Protein AF-A0AAW0BIC7-F1 (afdb_monomer)

Organism: NCBI:txid2862362

Sequence (146 aa):
MTPARPADPPQLPAPNGGGRGAPAARRGGGGGGRGGGGGRGGAPFQRGNGGDPSTVVCLVCATRGHFYDRCSAQSFSDGIPLYCSLRGGDIYPPGQNEALCRAWNAKGAPAACSRDPTQRLHACTFCGSKNHHSFSWTCRANPPAN

InterPro domains:
  IPR036875 Zinc finger, CCHC-type superfamily [SSF57756] (39-72)

Radius of gyration: 25.67 Å; Cα contacts (8 Å, |Δi|>4): 180; chains: 1; bounding box: 60×86×40 Å

Solvent-accessible surface area (backbone atoms only — not comparable to full-atom values): 9940 Å² total; per-residue (Å²): 139,80,83,85,79,83,83,82,81,86,83,79,86,81,86,86,84,86,81,89,84,84,90,87,85,90,82,87,82,87,80,90,76,95,73,87,77,96,66,97,69,80,72,73,74,78,76,72,80,78,71,64,46,64,76,34,63,14,71,58,51,55,41,64,52,38,55,52,89,72,62,80,72,68,37,31,94,86,67,48,68,48,46,44,48,81,55,98,86,40,43,25,47,75,99,50,93,51,32,43,35,63,54,29,23,68,65,29,86,84,48,70,57,91,53,69,73,89,64,40,41,75,36,10,40,65,72,60,43,68,89,52,29,45,70,69,43,81,92,47,79,77,62,78,84,130

Secondary structure (DSSP, 8-state):
-PPPPPPPPPPPPPPPP-----------------------------------GGGPBPTTT--BSS-GGG---SB-TTSPBPS-EEETTEEE-TT--SEE-HHHHHH-TT---SS-TTSEE---TTT--SSS-GGG-SSSPPPPP-

Structure (mmCIF, N/CA/C/O backbone):
data_AF-A0AAW0BIC7-F1
#
_entry.id   AF-A0AAW0BIC7-F1
#
loop_
_atom_site.group_PDB
_atom_site.id
_atom_site.type_symbol
_atom_site.label_atom_id
_atom_site.label_alt_id
_atom_site.label_comp_id
_atom_site.label_asym_id
_atom_site.label_entity_id
_atom_site.label_seq_id
_atom_site.pdbx_PDB_ins_code
_atom_site.Cartn_x
_atom_site.Cartn_y
_atom_site.Cartn_z
_atom_site.occupancy
_atom_site.B_iso_or_equiv
_atom_site.auth_seq_id
_atom_site.auth_comp_id
_atom_site.auth_asym_id
_atom_site.auth_atom_id
_atom_site.pdbx_PDB_model_num
ATOM 1 N N . MET A 1 1 ? 12.911 46.116 21.284 1.00 56.66 1 MET A N 1
ATOM 2 C CA . MET A 1 1 ? 12.309 44.769 21.193 1.00 56.66 1 MET A CA 1
ATOM 3 C C . MET A 1 1 ? 13.217 43.936 20.308 1.00 56.66 1 MET A C 1
ATOM 5 O O . MET A 1 1 ? 13.258 44.160 19.108 1.0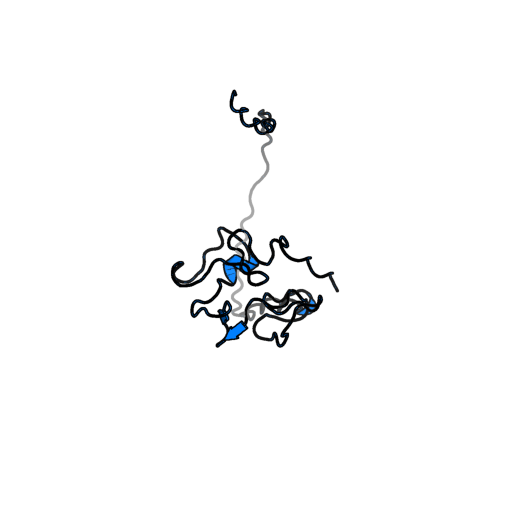0 56.66 1 MET A O 1
ATOM 9 N N . THR A 1 2 ? 14.054 43.101 20.913 1.00 55.59 2 THR A N 1
ATOM 10 C CA . THR A 1 2 ? 15.109 42.338 20.228 1.00 55.59 2 THR A CA 1
ATOM 11 C C . THR A 1 2 ? 14.551 40.970 19.823 1.00 55.59 2 THR A C 1
ATOM 13 O O . THR A 1 2 ? 13.932 40.330 20.674 1.00 55.59 2 THR A O 1
ATOM 16 N N . PRO A 1 3 ? 14.720 40.496 18.576 1.00 60.31 3 PRO A N 1
ATOM 17 C CA . PRO A 1 3 ? 14.247 39.168 18.202 1.00 60.31 3 PRO A CA 1
ATOM 18 C C . PRO A 1 3 ? 15.122 38.078 18.836 1.00 60.31 3 PRO A C 1
ATOM 20 O O . PRO A 1 3 ? 16.352 38.151 18.816 1.00 60.31 3 PRO A O 1
ATOM 23 N N . ALA A 1 4 ? 14.465 37.071 19.413 1.00 58.03 4 ALA A N 1
ATOM 24 C CA . ALA A 1 4 ? 15.101 35.893 19.987 1.00 58.03 4 ALA A CA 1
ATOM 25 C C . ALA A 1 4 ? 15.774 35.046 18.891 1.00 58.03 4 ALA A C 1
ATOM 27 O O . ALA A 1 4 ? 15.201 34.821 17.824 1.00 58.03 4 ALA A O 1
ATOM 28 N N . ARG A 1 5 ? 17.001 34.585 19.160 1.00 62.81 5 ARG A N 1
ATOM 29 C CA . ARG A 1 5 ? 17.769 33.704 18.266 1.00 62.81 5 ARG A CA 1
ATOM 30 C C . ARG A 1 5 ? 17.210 32.270 18.311 1.00 62.81 5 ARG A C 1
ATOM 32 O O . ARG A 1 5 ? 16.795 31.835 19.384 1.00 62.81 5 ARG A O 1
ATOM 39 N N . PRO A 1 6 ? 17.227 31.525 17.191 1.00 59.16 6 PRO A N 1
ATOM 40 C CA . 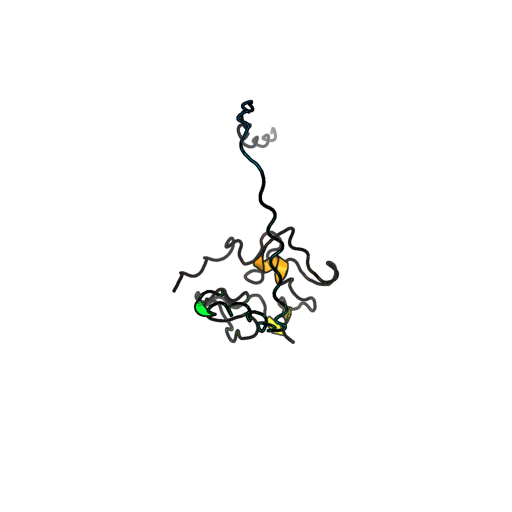PRO A 1 6 ? 16.869 30.109 17.180 1.00 59.16 6 PRO A CA 1
ATOM 41 C C . PRO A 1 6 ? 17.935 29.255 17.884 1.00 59.16 6 PRO A C 1
ATOM 43 O O . PRO A 1 6 ? 19.122 29.574 17.843 1.00 59.16 6 PRO A O 1
ATOM 46 N N . ALA A 1 7 ? 17.481 28.184 18.538 1.00 64.06 7 ALA A N 1
ATOM 47 C CA . ALA A 1 7 ? 18.314 27.221 19.252 1.00 64.06 7 ALA A CA 1
ATOM 48 C C . ALA A 1 7 ? 19.068 26.284 18.289 1.00 64.06 7 ALA A C 1
ATOM 50 O O . ALA A 1 7 ? 18.495 25.807 17.308 1.00 64.06 7 ALA A O 1
ATOM 51 N N . ASP A 1 8 ? 20.336 26.014 18.601 1.00 58.62 8 ASP A N 1
ATOM 52 C CA . ASP A 1 8 ? 21.199 25.059 17.898 1.00 58.62 8 ASP A CA 1
ATOM 53 C C . ASP A 1 8 ? 20.745 23.596 18.104 1.00 58.62 8 ASP A C 1
ATOM 55 O O . ASP A 1 8 ? 20.331 23.228 19.210 1.00 58.62 8 ASP A O 1
ATOM 59 N N . PRO A 1 9 ? 20.846 22.727 17.078 1.00 67.31 9 PRO A N 1
ATOM 60 C CA . PRO A 1 9 ? 20.587 21.297 17.219 1.00 67.31 9 PRO A CA 1
ATOM 61 C C . PRO A 1 9 ? 21.740 20.555 17.932 1.00 67.31 9 PRO A C 1
ATOM 63 O O . PRO A 1 9 ? 22.901 20.958 17.831 1.00 67.31 9 PRO A O 1
ATOM 66 N N . PRO A 1 10 ? 21.454 19.429 18.616 1.00 54.94 10 PRO A N 1
ATOM 67 C CA . PRO A 1 10 ? 22.471 18.632 19.299 1.00 54.94 10 PRO A CA 1
ATOM 68 C C . PRO A 1 10 ? 23.402 17.921 18.304 1.00 54.94 10 PRO A C 1
ATOM 70 O O . PRO A 1 10 ? 22.952 17.237 17.384 1.00 54.94 10 PRO A O 1
ATOM 73 N N . GLN A 1 11 ? 24.713 18.058 18.516 1.00 46.22 11 GLN A N 1
ATOM 74 C CA . GLN A 1 11 ? 25.740 17.345 17.755 1.00 46.22 11 GLN A CA 1
ATOM 75 C C . GLN A 1 11 ? 25.826 15.872 18.182 1.00 46.22 11 GLN A C 1
ATOM 77 O O . GLN A 1 11 ? 25.927 15.560 19.368 1.00 46.22 11 GLN A O 1
ATOM 82 N N . LEU A 1 12 ? 25.815 14.966 17.201 1.00 56.41 12 LEU A N 1
ATOM 83 C CA . LEU A 1 12 ? 26.107 13.543 17.392 1.00 56.41 12 LEU A CA 1
ATOM 84 C C . LEU A 1 12 ? 27.629 13.316 17.493 1.00 56.41 12 LEU A C 1
ATOM 86 O O . LEU A 1 12 ? 28.382 13.974 16.771 1.00 56.41 12 LEU A O 1
ATOM 90 N N . PRO A 1 13 ? 28.105 12.371 18.326 1.00 53.28 13 PRO A N 1
ATOM 91 C CA . PRO A 1 13 ? 29.522 12.029 18.395 1.00 53.28 13 PRO A CA 1
ATOM 92 C C . PRO A 1 13 ? 29.992 11.240 17.161 1.00 53.28 13 PRO A C 1
ATOM 94 O O . PRO A 1 13 ? 29.293 10.368 16.644 1.00 53.28 13 PRO A O 1
ATOM 97 N N . ALA A 1 14 ? 31.211 11.546 16.711 1.00 54.66 14 ALA A N 1
ATOM 98 C CA . ALA A 1 14 ? 31.887 10.895 15.592 1.00 54.66 14 ALA A CA 1
ATOM 99 C C . ALA A 1 14 ? 32.314 9.442 15.911 1.00 54.66 14 ALA A C 1
ATOM 101 O O . ALA A 1 14 ? 32.655 9.143 17.059 1.00 54.66 14 ALA A O 1
ATOM 102 N N . PRO A 1 15 ? 32.373 8.536 14.914 1.00 51.16 15 PRO A N 1
ATOM 103 C CA . PRO A 1 15 ? 32.944 7.206 15.096 1.00 51.16 15 PRO A CA 1
ATOM 104 C C . PRO A 1 15 ? 34.481 7.242 15.133 1.00 51.16 15 PRO A C 1
ATOM 106 O O . PRO A 1 15 ? 35.138 7.779 14.240 1.00 51.16 15 PRO A O 1
ATOM 109 N N . ASN A 1 16 ? 35.042 6.628 16.178 1.00 52.38 16 ASN A N 1
ATOM 110 C CA . ASN A 1 16 ? 36.473 6.394 16.371 1.00 52.38 16 ASN A CA 1
ATOM 111 C C . ASN A 1 16 ? 37.044 5.469 15.282 1.00 52.38 16 ASN A C 1
ATOM 113 O O . ASN A 1 16 ? 36.502 4.397 15.015 1.00 52.38 16 ASN A O 1
ATOM 117 N N . GLY A 1 17 ? 38.168 5.878 14.694 1.00 43.66 17 GLY A N 1
ATOM 118 C CA . GLY A 1 17 ? 38.971 5.073 13.777 1.00 43.66 17 GLY A CA 1
ATOM 119 C C . GLY A 1 17 ? 40.105 4.309 14.473 1.00 43.66 17 GLY A C 1
ATOM 120 O O . GLY A 1 17 ? 40.604 4.718 15.517 1.00 43.66 17 GLY A O 1
ATOM 121 N N . GLY A 1 18 ? 40.550 3.229 13.821 1.00 36.38 18 GLY A N 1
ATOM 122 C CA . GLY A 1 18 ? 41.734 2.419 14.153 1.00 36.38 18 GLY A CA 1
ATOM 123 C C . GLY A 1 18 ? 41.369 0.929 14.204 1.00 36.38 18 GLY A C 1
ATOM 124 O O . GLY A 1 18 ? 40.428 0.562 14.882 1.00 36.38 18 GLY A O 1
ATOM 125 N N . GLY A 1 19 ? 41.994 -0.021 13.512 1.00 40.62 19 GLY A N 1
ATOM 126 C CA . GLY A 1 19 ? 43.240 -0.050 12.761 1.00 40.62 19 GLY A CA 1
ATOM 127 C C . GLY A 1 19 ? 43.947 -1.390 13.027 1.00 40.62 19 GLY A C 1
ATOM 128 O O . GLY A 1 19 ? 44.253 -1.679 14.173 1.00 40.62 19 GLY A O 1
ATOM 129 N N . ARG A 1 20 ? 44.296 -2.109 11.945 1.00 43.94 20 ARG A N 1
ATOM 130 C CA . ARG A 1 20 ? 45.384 -3.113 11.805 1.00 43.94 20 ARG A CA 1
ATOM 131 C C . ARG A 1 20 ? 45.198 -4.519 12.411 1.00 43.94 20 ARG A C 1
ATOM 133 O O . ARG A 1 20 ? 45.038 -4.683 13.610 1.00 43.94 20 ARG A O 1
ATOM 140 N N . GLY A 1 21 ? 45.417 -5.533 11.561 1.00 34.84 21 GLY A N 1
ATOM 141 C CA . GLY A 1 21 ? 45.836 -6.874 11.989 1.00 34.84 21 GLY A CA 1
ATOM 142 C C . GLY A 1 21 ? 45.511 -8.022 11.022 1.00 34.84 21 GLY A C 1
ATOM 143 O O . GLY A 1 21 ? 44.590 -8.785 11.273 1.00 34.84 21 GLY A O 1
ATOM 144 N N . ALA A 1 22 ? 46.287 -8.182 9.945 1.00 45.34 22 ALA A N 1
ATOM 145 C CA . ALA A 1 22 ? 46.625 -9.512 9.397 1.00 45.34 22 ALA A CA 1
ATOM 146 C C . ALA A 1 22 ? 47.898 -10.014 10.135 1.00 45.34 22 ALA A C 1
ATOM 148 O O . ALA A 1 22 ? 48.513 -9.169 10.793 1.00 45.34 22 ALA A O 1
ATOM 149 N N . PRO A 1 23 ? 48.389 -11.275 10.021 1.00 57.78 23 PRO A N 1
ATOM 150 C CA . PRO A 1 23 ? 48.041 -12.340 9.065 1.00 57.78 23 PRO A CA 1
ATOM 151 C C . PRO A 1 23 ? 47.963 -13.773 9.665 1.00 57.78 23 PRO A C 1
ATOM 153 O O . PRO A 1 23 ? 48.439 -14.033 10.763 1.00 57.78 23 PRO A O 1
ATOM 156 N N . ALA A 1 24 ? 47.487 -14.752 8.887 1.00 43.66 24 ALA A N 1
ATOM 157 C CA . ALA A 1 24 ? 47.988 -16.130 8.970 1.00 43.66 24 ALA A CA 1
ATOM 158 C C . ALA A 1 24 ? 47.750 -16.869 7.649 1.00 43.66 24 ALA A C 1
ATOM 160 O O . ALA A 1 24 ? 46.658 -16.863 7.088 1.00 43.66 24 ALA A O 1
ATOM 161 N N . ALA A 1 25 ? 48.814 -17.484 7.149 1.00 44.00 25 ALA A N 1
ATOM 162 C CA . ALA A 1 25 ? 48.872 -18.201 5.893 1.00 44.00 25 ALA A CA 1
ATOM 163 C C . ALA A 1 25 ? 48.875 -19.727 6.110 1.00 44.00 25 ALA A C 1
ATOM 165 O O . ALA A 1 25 ? 49.314 -20.209 7.150 1.00 44.00 25 ALA A O 1
ATOM 166 N N . ARG A 1 26 ? 48.572 -20.435 5.009 1.00 46.03 26 ARG A N 1
ATOM 167 C CA . ARG A 1 26 ? 48.965 -21.814 4.631 1.00 46.03 26 ARG A CA 1
ATOM 168 C C . ARG A 1 26 ? 48.108 -22.983 5.141 1.00 46.03 26 ARG A C 1
ATOM 170 O O . ARG A 1 26 ? 48.186 -23.355 6.303 1.00 46.03 26 ARG A O 1
ATOM 177 N N . ARG A 1 27 ? 47.498 -23.709 4.192 1.00 43.22 27 ARG A N 1
ATOM 178 C CA . ARG A 1 27 ? 47.855 -25.096 3.785 1.00 43.22 27 ARG A CA 1
ATOM 179 C C . ARG A 1 27 ? 46.830 -25.600 2.761 1.00 43.22 27 ARG A C 1
ATOM 181 O O . ARG A 1 27 ? 45.655 -25.679 3.068 1.00 43.22 27 ARG A O 1
ATOM 188 N N . GLY A 1 28 ? 47.248 -25.802 1.512 1.00 41.25 28 GLY A N 1
ATOM 189 C CA . GLY A 1 28 ? 47.335 -27.144 0.906 1.00 41.25 28 GLY A CA 1
ATOM 190 C C . GLY A 1 28 ? 46.191 -27.291 -0.111 1.00 41.25 28 GLY A C 1
ATOM 191 O O . GLY A 1 28 ? 45.082 -26.882 0.176 1.00 41.25 28 GLY A O 1
ATOM 192 N N . GLY A 1 29 ? 46.354 -27.731 -1.352 1.00 38.16 29 GLY A N 1
ATOM 193 C CA . GLY A 1 29 ? 47.366 -28.609 -1.914 1.00 38.16 29 GLY A CA 1
ATOM 194 C C . GLY A 1 29 ? 46.671 -29.865 -2.441 1.00 38.16 29 GLY A C 1
ATOM 195 O O . GLY A 1 29 ? 46.494 -30.798 -1.677 1.00 38.16 29 GLY A O 1
ATOM 196 N N . GLY A 1 30 ? 46.328 -29.864 -3.736 1.00 40.12 30 GLY A N 1
ATOM 197 C CA . GLY A 1 30 ? 46.219 -31.061 -4.582 1.00 40.12 30 GLY A CA 1
ATOM 198 C C . GLY A 1 30 ? 44.956 -31.925 -4.471 1.00 40.12 30 GLY A C 1
ATOM 199 O O . GLY A 1 30 ? 44.527 -32.304 -3.390 1.00 40.12 30 GLY A O 1
ATOM 200 N N . GLY A 1 31 ? 44.412 -32.317 -5.627 1.00 40.25 31 GLY A N 1
ATOM 201 C CA . GLY A 1 31 ? 43.434 -33.403 -5.701 1.00 40.25 31 GLY A CA 1
ATOM 202 C C . GLY A 1 31 ? 42.609 -33.408 -6.978 1.00 40.25 31 GLY A C 1
ATOM 203 O O . GLY A 1 31 ? 41.416 -33.132 -6.944 1.00 40.25 31 GLY A O 1
ATOM 204 N N . GLY A 1 32 ? 43.245 -33.706 -8.113 1.00 47.25 32 GLY A N 1
ATOM 205 C CA . GLY A 1 32 ? 42.530 -34.039 -9.340 1.00 47.25 32 GLY A CA 1
ATOM 206 C C . GLY A 1 32 ? 41.749 -35.343 -9.177 1.00 47.25 32 GLY A C 1
ATOM 207 O O . GLY A 1 32 ? 42.290 -36.344 -8.718 1.00 47.25 32 GLY A O 1
ATOM 208 N N . GLY A 1 33 ? 40.490 -35.327 -9.602 1.00 45.97 33 GLY A N 1
ATOM 209 C CA . GLY A 1 33 ? 39.651 -36.508 -9.751 1.00 45.97 33 GLY A CA 1
ATOM 210 C C . GLY A 1 33 ? 38.841 -36.391 -11.033 1.00 45.97 33 GLY A C 1
ATOM 211 O O . GLY A 1 33 ? 37.703 -35.936 -11.016 1.00 45.97 33 GLY A O 1
ATOM 212 N N . ARG A 1 34 ? 39.443 -36.774 -12.164 1.00 50.22 34 ARG A N 1
ATOM 213 C CA . ARG A 1 34 ? 38.701 -37.091 -13.390 1.00 50.22 34 ARG A CA 1
ATOM 214 C C . ARG A 1 34 ? 38.090 -38.478 -13.198 1.00 50.22 34 ARG A C 1
ATOM 216 O O . ARG A 1 34 ? 38.757 -39.478 -13.431 1.00 50.22 34 ARG A O 1
ATOM 223 N N . GLY A 1 35 ? 36.846 -38.518 -12.734 1.00 46.22 35 GLY A N 1
ATOM 224 C CA . GLY A 1 35 ? 36.002 -39.711 -12.720 1.00 46.22 35 GLY A CA 1
ATOM 225 C C . GLY A 1 35 ? 34.869 -39.530 -13.721 1.00 46.22 35 GLY A C 1
ATOM 226 O O . GLY A 1 35 ? 34.077 -38.600 -13.592 1.00 46.22 35 GLY A O 1
ATOM 227 N N . GLY A 1 36 ? 34.849 -40.371 -14.753 1.00 48.12 36 GLY A N 1
ATOM 228 C CA . GLY A 1 36 ? 33.814 -40.393 -15.779 1.00 48.12 36 GLY A CA 1
ATOM 229 C C . GLY A 1 36 ? 32.488 -40.947 -15.262 1.00 48.12 36 GLY A C 1
ATOM 230 O O . GLY A 1 36 ? 32.436 -41.665 -14.268 1.00 48.12 36 GLY A O 1
ATOM 231 N N . GLY A 1 37 ? 31.413 -40.618 -15.972 1.00 40.53 37 GLY A N 1
ATOM 232 C CA . GLY A 1 37 ? 30.070 -41.088 -15.653 1.00 40.53 37 GLY A CA 1
ATOM 233 C C . GLY A 1 37 ? 29.027 -40.360 -16.481 1.00 40.53 37 GLY A C 1
ATOM 234 O O . GLY A 1 37 ? 28.335 -39.477 -15.986 1.00 40.53 37 GLY A O 1
ATOM 235 N N . GLY A 1 38 ? 28.947 -40.699 -17.769 1.00 47.25 38 GLY A N 1
ATOM 236 C CA . GLY A 1 38 ? 27.826 -40.313 -18.613 1.00 47.25 38 GLY A CA 1
ATOM 237 C C . GLY A 1 38 ? 26.531 -40.878 -18.037 1.00 47.25 38 GLY A C 1
ATOM 238 O O . GLY A 1 38 ? 26.278 -42.072 -18.119 1.00 47.25 38 GLY A O 1
ATOM 239 N N . GLY A 1 39 ? 25.713 -40.006 -17.463 1.00 40.56 39 GLY A N 1
ATOM 240 C CA . GLY A 1 39 ? 24.361 -40.311 -17.027 1.00 40.56 39 GLY A CA 1
ATOM 241 C C . GLY A 1 39 ? 23.509 -39.081 -17.267 1.00 40.56 39 GLY A C 1
ATOM 242 O O . GLY A 1 39 ? 23.461 -38.182 -16.433 1.00 40.56 39 GLY A O 1
ATOM 243 N N . ARG A 1 40 ? 22.855 -39.012 -18.431 1.00 47.91 40 ARG A N 1
ATOM 244 C CA . ARG A 1 40 ? 21.798 -38.032 -18.715 1.00 47.91 40 ARG A CA 1
ATOM 245 C C . ARG A 1 40 ? 20.556 -38.389 -17.887 1.00 47.91 40 ARG A C 1
ATOM 247 O O . ARG A 1 40 ? 19.544 -38.807 -18.427 1.00 47.91 40 ARG A O 1
ATOM 254 N N . GLY A 1 41 ? 20.659 -38.262 -16.569 1.00 46.31 41 GLY A N 1
ATOM 255 C CA . GLY A 1 41 ? 19.537 -38.209 -15.644 1.00 46.31 41 GLY A CA 1
ATOM 256 C C . GLY A 1 41 ? 19.334 -36.750 -15.285 1.00 46.31 41 GLY A C 1
ATOM 257 O O . GLY A 1 41 ? 19.897 -36.272 -14.305 1.00 46.31 41 GLY A O 1
ATOM 258 N N . GLY A 1 42 ? 18.609 -36.017 -16.132 1.00 48.84 42 GLY A N 1
ATOM 259 C CA . GLY A 1 42 ? 18.201 -34.654 -15.821 1.00 48.84 42 GLY A CA 1
ATOM 260 C C . GLY A 1 42 ? 17.310 -34.693 -14.589 1.00 48.84 42 GLY A C 1
ATOM 261 O O . GLY A 1 42 ? 16.129 -35.006 -14.700 1.00 48.84 42 GLY A O 1
ATOM 262 N N . ALA A 1 43 ? 17.881 -34.418 -13.415 1.00 50.97 43 ALA A N 1
ATOM 263 C CA . ALA A 1 43 ? 17.089 -34.113 -12.239 1.00 50.97 43 ALA A CA 1
ATOM 264 C C . ALA A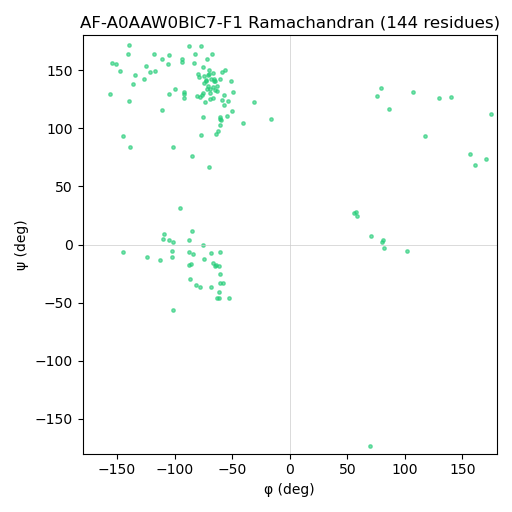 1 43 ? 16.142 -32.968 -12.634 1.00 50.97 43 ALA A C 1
ATOM 266 O O . ALA A 1 43 ? 16.626 -31.944 -13.135 1.00 50.97 43 ALA A O 1
ATOM 267 N N . PRO A 1 44 ? 14.812 -33.121 -12.492 1.00 60.19 44 PRO A N 1
ATOM 268 C CA . PRO A 1 44 ? 13.925 -31.992 -12.688 1.00 60.19 44 PRO A CA 1
ATOM 269 C C . PRO A 1 44 ? 14.389 -30.913 -11.716 1.00 60.19 44 PRO A C 1
ATOM 271 O O . PRO A 1 44 ? 14.628 -31.191 -10.540 1.00 60.19 44 PRO A O 1
ATOM 274 N N . PHE A 1 45 ? 14.592 -29.708 -12.244 1.00 60.12 45 PHE A N 1
ATOM 275 C CA . PHE A 1 45 ? 14.795 -28.488 -11.474 1.00 60.12 45 PHE A CA 1
ATOM 276 C C . PHE A 1 45 ? 14.011 -28.587 -10.163 1.00 60.12 45 PHE A C 1
ATOM 278 O O . PHE A 1 45 ? 12.803 -28.832 -10.160 1.00 60.12 45 PHE A O 1
ATOM 285 N N . GLN A 1 46 ? 14.710 -28.460 -9.038 1.00 56.88 46 GLN A N 1
ATOM 286 C CA . GLN A 1 46 ? 14.070 -28.449 -7.736 1.00 56.88 46 GLN A CA 1
ATOM 287 C C . GLN A 1 46 ? 13.123 -27.249 -7.731 1.00 56.88 46 GLN A C 1
ATOM 289 O O . GLN A 1 46 ? 13.562 -26.099 -7.698 1.00 56.88 46 GLN A O 1
ATOM 294 N N . ARG A 1 47 ? 11.821 -27.518 -7.897 1.00 47.91 47 ARG A N 1
ATOM 295 C CA . ARG A 1 47 ? 10.763 -26.511 -7.897 1.00 47.91 47 ARG A CA 1
ATOM 296 C C . ARG A 1 47 ? 10.912 -25.744 -6.590 1.00 47.91 47 ARG A C 1
ATOM 298 O O . ARG A 1 47 ? 10.749 -26.325 -5.522 1.00 47.91 47 ARG A O 1
ATOM 305 N N . GLY A 1 48 ? 11.327 -24.483 -6.703 1.00 48.53 48 GLY A N 1
ATOM 306 C CA . GLY A 1 48 ? 11.655 -23.636 -5.566 1.00 48.53 48 GLY A CA 1
ATOM 307 C C . GLY A 1 48 ? 10.545 -23.691 -4.527 1.00 48.53 48 GLY A C 1
ATOM 308 O O . GLY A 1 48 ? 9.369 -23.588 -4.873 1.00 48.53 48 GLY A O 1
ATOM 309 N N . ASN A 1 49 ? 10.962 -23.909 -3.283 1.00 46.78 49 ASN A N 1
ATOM 310 C CA . ASN A 1 49 ? 10.144 -23.988 -2.085 1.00 46.78 49 ASN A CA 1
ATOM 311 C C . ASN A 1 49 ? 9.059 -22.899 -2.130 1.00 46.78 49 ASN A C 1
ATOM 313 O O . ASN A 1 49 ? 9.363 -21.716 -1.967 1.00 46.78 49 ASN A O 1
ATOM 317 N N . GLY A 1 50 ? 7.815 -23.285 -2.424 1.00 50.81 50 GLY A N 1
ATOM 318 C CA . GLY A 1 50 ? 6.671 -22.390 -2.315 1.00 50.81 50 GLY A CA 1
ATOM 319 C C . GLY A 1 50 ? 6.538 -22.037 -0.845 1.00 50.81 50 GLY A C 1
ATOM 320 O O . GLY A 1 50 ? 6.023 -22.845 -0.081 1.00 50.81 50 GLY A O 1
ATOM 321 N N . GLY A 1 51 ? 7.121 -20.904 -0.446 1.00 62.56 51 GLY A N 1
ATOM 322 C CA . GLY A 1 51 ? 7.141 -20.464 0.943 1.00 62.56 51 GLY A CA 1
ATOM 323 C C . GLY A 1 51 ? 5.734 -20.484 1.522 1.00 62.56 51 GLY A C 1
ATOM 324 O O . GLY A 1 51 ? 4.771 -20.163 0.823 1.00 62.56 51 GLY A O 1
ATOM 325 N N . ASP A 1 52 ? 5.626 -20.897 2.781 1.00 69.06 52 ASP A N 1
ATOM 326 C CA . ASP A 1 52 ? 4.342 -21.007 3.454 1.00 69.06 52 ASP A CA 1
ATOM 327 C C . ASP A 1 52 ? 3.625 -19.638 3.423 1.00 69.06 52 ASP A C 1
ATOM 329 O O . ASP A 1 52 ? 4.180 -18.648 3.923 1.00 69.06 52 ASP A O 1
ATOM 333 N N . PRO A 1 53 ? 2.421 -19.532 2.827 1.00 69.75 53 PRO A N 1
ATOM 334 C CA . PRO A 1 53 ? 1.699 -18.267 2.709 1.00 69.75 53 PRO A CA 1
ATOM 335 C C . PRO A 1 53 ? 1.341 -17.655 4.072 1.00 69.75 53 PRO A C 1
ATOM 337 O O . PRO A 1 53 ? 1.126 -16.445 4.144 1.00 69.75 53 PRO A O 1
ATOM 340 N N . SER A 1 54 ? 1.347 -18.435 5.162 1.00 73.81 54 SER A N 1
ATOM 341 C CA . SER A 1 54 ? 1.212 -17.927 6.537 1.00 73.81 54 SER A CA 1
ATOM 342 C C . SER A 1 54 ? 2.335 -16.964 6.931 1.00 73.81 54 SER A C 1
ATOM 344 O O . SER A 1 54 ? 2.136 -16.072 7.755 1.00 73.81 54 SER A O 1
ATOM 346 N N . THR A 1 55 ? 3.505 -17.073 6.300 1.00 81.88 55 THR A N 1
ATOM 347 C CA . THR A 1 55 ? 4.653 -16.198 6.580 1.00 81.88 55 THR A CA 1
ATOM 348 C C . THR A 1 55 ? 4.616 -14.892 5.789 1.00 81.88 55 THR A C 1
ATOM 350 O O . THR A 1 55 ? 5.290 -13.927 6.159 1.00 81.88 55 THR A O 1
ATOM 353 N N . VAL A 1 56 ? 3.806 -14.831 4.729 1.00 89.31 56 VAL A N 1
ATOM 354 C CA . VAL A 1 56 ? 3.701 -13.675 3.838 1.00 89.31 56 VAL A CA 1
ATOM 355 C C . VAL A 1 56 ? 2.811 -12.618 4.468 1.00 89.31 56 VAL A C 1
ATOM 357 O O . VAL A 1 56 ? 1.674 -12.897 4.843 1.00 89.31 56 VAL A O 1
ATOM 360 N N . VAL A 1 57 ? 3.320 -11.387 4.541 1.00 93.62 57 VAL A N 1
ATOM 361 C CA . VAL A 1 57 ? 2.523 -10.222 4.929 1.00 93.62 57 VAL A CA 1
ATOM 362 C C . VAL A 1 57 ? 1.931 -9.569 3.684 1.00 93.62 57 VAL A C 1
ATOM 364 O O . VAL A 1 57 ? 2.635 -9.269 2.717 1.00 93.62 57 VAL A O 1
ATOM 367 N N . CYS A 1 58 ? 0.627 -9.324 3.713 1.00 94.88 58 CYS A N 1
ATOM 368 C CA . CYS A 1 58 ? -0.089 -8.656 2.6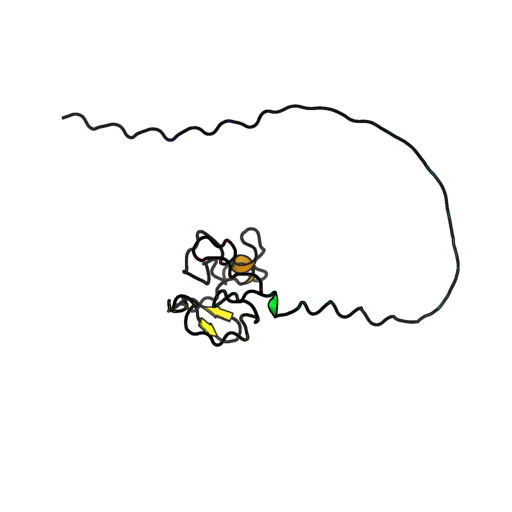47 1.00 94.88 58 CYS A CA 1
ATOM 369 C C . CYS A 1 58 ? 0.304 -7.173 2.568 1.00 94.88 58 CYS A C 1
ATOM 371 O O . CYS A 1 58 ? 0.161 -6.413 3.527 1.00 94.88 58 CYS A O 1
ATOM 373 N N . LEU A 1 59 ? 0.742 -6.740 1.383 1.00 95.06 59 LEU A N 1
ATOM 374 C CA . LEU A 1 59 ? 1.105 -5.347 1.087 1.00 95.06 59 LEU A CA 1
ATOM 375 C C . LEU A 1 59 ? -0.082 -4.371 1.088 1.00 95.06 59 LEU A C 1
ATOM 377 O O . LEU A 1 59 ? 0.137 -3.170 0.963 1.00 95.06 59 LEU A O 1
ATOM 381 N N . VAL A 1 60 ? -1.317 -4.858 1.199 1.00 95.88 60 VAL A N 1
ATOM 382 C CA . VAL A 1 60 ? -2.526 -4.024 1.177 1.00 95.88 60 VAL A CA 1
ATOM 383 C C . VAL A 1 60 ? -3.060 -3.822 2.591 1.00 95.88 60 VAL A C 1
ATOM 385 O O . VAL A 1 60 ? -3.135 -2.687 3.041 1.00 95.88 60 VAL A O 1
ATOM 388 N N . CYS A 1 61 ? -3.353 -4.903 3.317 1.00 95.50 61 CYS A N 1
ATOM 389 C CA . CYS A 1 61 ? -3.999 -4.837 4.634 1.00 95.50 61 CYS A CA 1
ATOM 390 C C . CYS A 1 61 ? -3.070 -5.098 5.826 1.00 95.50 61 CYS A C 1
ATOM 392 O O . CYS A 1 61 ? -3.544 -5.134 6.956 1.00 95.50 61 CYS A O 1
ATOM 394 N N . ALA A 1 62 ? -1.766 -5.286 5.598 1.00 94.81 62 ALA A N 1
ATOM 395 C CA . ALA A 1 62 ? -0.775 -5.532 6.650 1.00 94.81 62 ALA A CA 1
ATOM 396 C C . ALA A 1 62 ? -1.058 -6.770 7.530 1.00 94.81 62 ALA A C 1
ATOM 398 O O . ALA A 1 62 ? -0.573 -6.848 8.655 1.00 94.81 62 ALA A O 1
ATOM 399 N N . THR A 1 63 ? -1.808 -7.757 7.031 1.00 94.19 63 THR A N 1
ATOM 400 C CA . THR A 1 63 ? -2.052 -9.029 7.732 1.00 94.19 63 THR A CA 1
ATOM 401 C C . THR A 1 63 ? -1.259 -10.168 7.099 1.00 94.19 63 THR A C 1
ATOM 403 O O . THR A 1 63 ? -0.919 -10.119 5.917 1.00 94.19 63 THR A O 1
ATOM 406 N N . ARG A 1 64 ? -0.980 -11.216 7.874 1.00 92.31 64 ARG A N 1
ATOM 407 C CA . ARG A 1 64 ? -0.340 -12.443 7.380 1.00 92.31 64 ARG A CA 1
ATOM 408 C C . ARG A 1 64 ? -1.344 -13.399 6.729 1.00 92.31 64 ARG A C 1
ATOM 410 O O . ARG A 1 64 ? -2.550 -13.255 6.922 1.00 92.31 64 ARG A O 1
ATOM 417 N N . GLY A 1 65 ? -0.849 -14.372 5.964 1.00 91.81 65 GLY A N 1
ATOM 418 C CA . GLY A 1 65 ? -1.652 -15.492 5.452 1.00 91.81 65 GLY A CA 1
ATOM 419 C C . GLY A 1 65 ? -2.090 -15.387 3.996 1.00 91.81 65 GLY A C 1
ATOM 420 O O . GLY A 1 65 ? -2.667 -16.337 3.471 1.00 91.81 65 GLY A O 1
ATOM 421 N N . HIS A 1 66 ? -1.826 -14.265 3.323 1.00 92.88 66 HIS A N 1
ATOM 422 C CA . HIS A 1 66 ? -2.154 -14.109 1.909 1.00 92.88 66 HIS A CA 1
ATOM 423 C C . HIS A 1 66 ? -1.263 -13.082 1.204 1.00 92.88 66 HIS A C 1
ATOM 425 O O . HIS A 1 66 ? -0.710 -12.161 1.807 1.00 92.88 66 HIS A O 1
ATOM 431 N N . PHE A 1 67 ? -1.160 -13.235 -0.114 1.00 92.31 67 PHE A N 1
ATOM 432 C CA . PHE A 1 67 ? -0.535 -12.258 -0.996 1.00 92.31 67 PHE A CA 1
ATOM 433 C C . PHE A 1 67 ? -1.523 -11.145 -1.363 1.00 92.31 67 PHE A C 1
ATOM 435 O O . PHE A 1 67 ? -2.738 -11.334 -1.334 1.00 92.31 67 PHE A O 1
ATOM 442 N N . TYR A 1 68 ? -0.999 -9.976 -1.737 1.00 92.69 68 TYR A N 1
ATOM 443 C CA . TYR A 1 68 ? -1.816 -8.799 -2.051 1.00 92.69 68 TYR A CA 1
ATOM 444 C C . TYR A 1 68 ? -2.822 -9.038 -3.186 1.00 92.69 68 TYR A C 1
ATOM 446 O O . TYR A 1 68 ? -3.906 -8.482 -3.139 1.00 92.69 68 TYR A O 1
ATOM 454 N N . ASP A 1 69 ? -2.510 -9.871 -4.179 1.00 91.62 69 ASP A N 1
ATOM 455 C CA . ASP A 1 69 ? -3.402 -10.205 -5.299 1.00 91.62 69 ASP A CA 1
ATOM 456 C C . ASP A 1 69 ? -4.641 -11.002 -4.866 1.00 91.62 69 ASP A C 1
ATOM 458 O O . ASP A 1 69 ? -5.623 -11.062 -5.602 1.00 91.62 69 ASP A O 1
ATOM 462 N N . ARG A 1 70 ? -4.614 -11.577 -3.659 1.00 92.06 70 ARG A N 1
ATOM 463 C CA . ARG A 1 70 ? -5.734 -12.294 -3.036 1.00 92.06 70 ARG A CA 1
ATOM 464 C C . ARG A 1 70 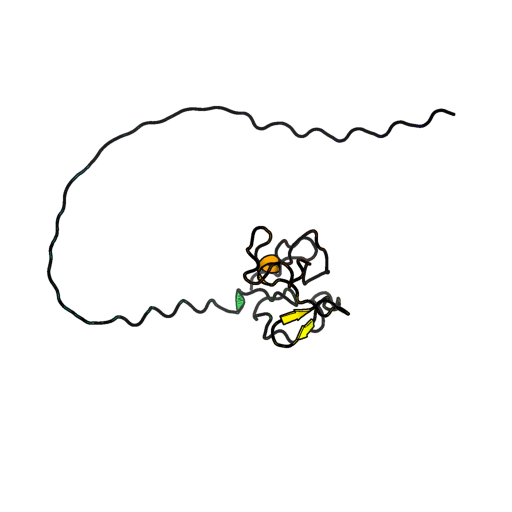? -6.354 -11.540 -1.860 1.00 92.06 70 ARG A C 1
ATOM 466 O O . ARG A 1 70 ? -7.162 -12.111 -1.134 1.00 92.06 70 ARG A O 1
ATOM 473 N N . CYS A 1 71 ? -5.972 -10.283 -1.646 1.00 93.94 71 CYS A N 1
ATOM 474 C CA . CYS A 1 71 ? -6.524 -9.473 -0.570 1.00 93.94 71 CYS A CA 1
ATOM 475 C C . CYS A 1 71 ? -7.957 -9.038 -0.903 1.00 93.94 71 CYS A C 1
ATOM 477 O O . CYS A 1 71 ? -8.193 -8.370 -1.908 1.00 93.94 71 CYS A O 1
ATOM 479 N N . SER A 1 72 ? -8.899 -9.385 -0.028 1.00 93.94 72 SER A N 1
ATOM 480 C CA . SER A 1 72 ? -10.299 -8.942 -0.085 1.00 93.94 72 SER A CA 1
ATOM 481 C C . SER A 1 72 ? -10.664 -7.968 1.039 1.00 93.94 72 SER A C 1
ATOM 483 O O . SER A 1 72 ? -11.833 -7.623 1.199 1.00 93.94 72 SER A O 1
ATOM 485 N N . ALA A 1 73 ? -9.689 -7.560 1.855 1.00 94.69 73 ALA A N 1
ATOM 486 C CA . ALA A 1 73 ? -9.923 -6.632 2.949 1.00 94.69 73 ALA A CA 1
ATOM 487 C C . ALA A 1 73 ? -10.305 -5.245 2.410 1.00 94.69 73 ALA A C 1
ATOM 489 O O . ALA A 1 73 ? -9.830 -4.823 1.357 1.00 94.69 73 ALA A O 1
ATOM 490 N N . GLN A 1 74 ? -11.149 -4.534 3.156 1.00 95.12 74 GLN A N 1
ATOM 491 C CA . GLN A 1 74 ? -11.523 -3.137 2.886 1.00 95.12 74 GLN A CA 1
ATOM 492 C C . GLN A 1 74 ? -11.004 -2.174 3.961 1.00 95.12 74 GLN A C 1
ATOM 494 O O . GLN A 1 74 ? -10.959 -0.959 3.763 1.00 95.12 74 GLN A O 1
ATOM 499 N N . SER A 1 75 ? -10.554 -2.728 5.082 1.00 95.56 75 SER A N 1
ATOM 500 C CA . SER A 1 75 ? -9.946 -2.030 6.203 1.00 95.56 75 SER A CA 1
ATOM 501 C C . SER A 1 75 ? -8.780 -2.845 6.755 1.00 95.56 75 SER A C 1
ATOM 503 O O . SER A 1 75 ? -8.608 -4.031 6.460 1.00 95.56 75 SER A O 1
ATOM 505 N N . PHE A 1 76 ? -7.949 -2.182 7.543 1.00 94.88 76 PHE A N 1
ATOM 506 C CA . PHE A 1 76 ? -6.929 -2.812 8.365 1.00 94.88 76 PHE A CA 1
ATOM 507 C C . PHE A 1 76 ? -7.556 -3.436 9.626 1.00 94.88 76 PHE A C 1
ATOM 509 O O . PHE A 1 76 ? -8.723 -3.200 9.944 1.00 94.88 76 PHE A O 1
ATOM 516 N N . SER A 1 77 ? -6.773 -4.212 10.381 1.00 92.31 77 SER A N 1
ATOM 517 C CA . SER A 1 77 ? -7.237 -4.882 11.609 1.00 92.31 77 SER A CA 1
ATOM 518 C C . SER A 1 77 ? -7.642 -3.926 12.739 1.00 92.31 77 SER A C 1
ATOM 520 O O . SER A 1 77 ? -8.324 -4.339 13.668 1.00 92.31 77 SER A O 1
ATOM 522 N N . ASP A 1 78 ? -7.225 -2.661 12.669 1.00 92.00 78 ASP A N 1
ATOM 523 C CA . ASP A 1 78 ? -7.622 -1.582 13.582 1.00 92.00 78 ASP A CA 1
ATOM 524 C C . ASP A 1 78 ? -8.914 -0.862 13.141 1.00 92.00 78 ASP A C 1
ATOM 526 O O . ASP A 1 78 ? -9.317 0.120 13.759 1.00 92.00 78 ASP A O 1
ATOM 530 N N . GLY A 1 79 ? -9.567 -1.327 12.071 1.00 93.69 79 GLY A N 1
ATOM 531 C CA . GLY A 1 79 ? -10.795 -0.739 11.534 1.00 93.69 79 GLY A CA 1
ATOM 532 C C . GLY A 1 79 ? -10.575 0.481 10.636 1.00 93.69 79 GLY A C 1
ATOM 533 O O . GLY A 1 79 ? -11.536 0.981 10.054 1.00 93.69 79 GLY A O 1
ATOM 534 N N . ILE A 1 80 ? -9.333 0.945 10.461 1.00 93.94 80 ILE A N 1
ATOM 535 C CA . ILE A 1 80 ? -9.033 2.070 9.569 1.00 93.94 80 ILE A CA 1
ATOM 536 C C . ILE A 1 80 ? -9.214 1.616 8.108 1.00 93.94 80 ILE A C 1
ATOM 538 O O . ILE A 1 80 ? -8.750 0.529 7.754 1.00 93.94 80 ILE A O 1
ATOM 542 N N . PRO A 1 81 ? -9.848 2.414 7.229 1.00 95.75 81 PRO A N 1
ATOM 543 C CA . PRO A 1 81 ? -9.960 2.084 5.810 1.00 95.75 81 PRO A CA 1
ATOM 544 C C . PRO A 1 81 ? -8.599 1.913 5.133 1.00 95.75 81 PRO A C 1
ATOM 546 O O . PRO A 1 81 ? -7.622 2.585 5.480 1.00 95.75 81 PRO A O 1
ATOM 549 N N . LEU A 1 82 ? -8.536 1.039 4.129 1.00 96.50 82 LEU A N 1
ATOM 550 C CA . LEU A 1 82 ? -7.330 0.902 3.318 1.00 96.50 82 LEU A CA 1
ATOM 551 C C . LEU A 1 82 ? -7.035 2.199 2.565 1.00 96.50 82 LEU A C 1
ATOM 553 O O . LEU A 1 82 ? -7.920 2.802 1.962 1.00 96.50 82 LEU A O 1
ATOM 557 N N . TYR A 1 83 ? -5.764 2.601 2.554 1.00 96.31 83 TYR A N 1
ATOM 558 C CA . TYR A 1 83 ? -5.336 3.760 1.773 1.00 96.31 83 TYR A CA 1
ATOM 559 C C . TYR A 1 83 ? -5.426 3.489 0.266 1.00 96.31 83 TYR A C 1
ATOM 561 O O . TYR A 1 83 ? -5.758 4.379 -0.508 1.00 96.31 83 TYR A O 1
ATOM 569 N N . CYS A 1 84 ? -5.125 2.263 -0.162 1.00 95.88 84 CYS A N 1
ATOM 570 C CA . CYS A 1 84 ? -5.038 1.892 -1.567 1.00 95.88 84 CYS A CA 1
ATOM 571 C C . CYS A 1 84 ? -6.067 0.827 -1.962 1.00 95.88 84 CYS A C 1
ATOM 573 O O . CYS A 1 84 ? -6.633 0.134 -1.120 1.00 95.88 84 CYS A O 1
ATOM 575 N N . SER A 1 85 ? -6.282 0.684 -3.270 1.00 94.44 85 SER A N 1
ATOM 576 C CA . SER A 1 85 ? -7.160 -0.331 -3.862 1.00 94.44 85 SER A CA 1
ATOM 577 C C . SER A 1 85 ? -6.421 -1.175 -4.899 1.00 94.44 85 SER A C 1
ATOM 579 O O . SER A 1 85 ? -5.452 -0.723 -5.516 1.00 94.44 85 SER A O 1
ATOM 581 N N . LEU A 1 86 ? -6.884 -2.409 -5.097 1.00 93.88 86 LEU A N 1
ATOM 582 C CA . LEU A 1 86 ? -6.372 -3.314 -6.124 1.00 93.88 86 LEU A CA 1
ATOM 583 C C . LEU A 1 86 ? -7.178 -3.159 -7.409 1.00 93.88 86 LEU A C 1
ATOM 585 O O . LEU A 1 86 ? -8.401 -3.290 -7.399 1.00 93.88 86 LEU A O 1
ATOM 589 N N . ARG A 1 87 ? -6.495 -2.906 -8.527 1.00 92.00 87 ARG A N 1
ATOM 590 C CA . ARG A 1 87 ? -7.102 -2.820 -9.862 1.00 92.00 87 ARG A CA 1
ATOM 591 C C . ARG A 1 87 ? -6.185 -3.506 -10.867 1.00 92.00 87 ARG A C 1
ATOM 593 O O . ARG A 1 87 ? -5.010 -3.172 -10.949 1.00 92.00 87 ARG A O 1
ATOM 600 N N . GLY A 1 88 ? -6.690 -4.499 -11.601 1.00 89.06 88 GLY A N 1
ATOM 60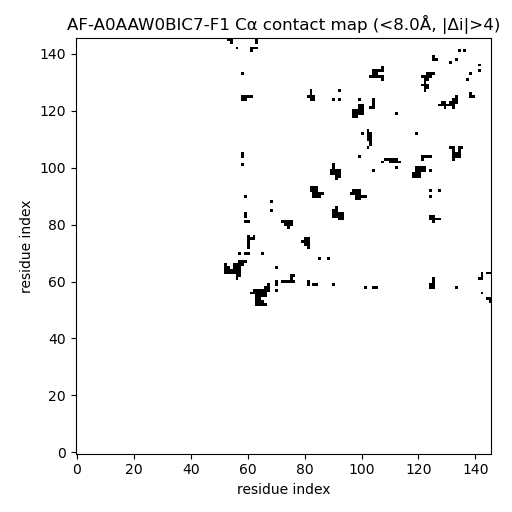1 C CA . GLY A 1 88 ? -5.906 -5.193 -12.636 1.00 89.06 88 GLY A CA 1
ATOM 602 C C . GLY A 1 88 ? -4.601 -5.840 -12.141 1.00 89.06 88 GLY A C 1
ATOM 603 O O . GLY A 1 88 ? -3.648 -5.945 -12.904 1.00 89.06 88 GLY A O 1
ATOM 604 N N . GLY A 1 89 ? -4.527 -6.235 -10.863 1.00 89.31 89 GLY A N 1
ATOM 605 C CA . GLY A 1 89 ? -3.318 -6.813 -10.255 1.00 89.31 89 GLY A CA 1
ATOM 606 C C . GLY A 1 89 ? -2.259 -5.795 -9.808 1.00 89.31 89 GLY A C 1
ATOM 607 O O . GLY A 1 89 ? -1.195 -6.191 -9.322 1.00 89.31 89 GLY A O 1
ATOM 608 N N . ASP A 1 90 ? -2.546 -4.500 -9.933 1.00 92.25 90 ASP A N 1
ATOM 609 C CA . ASP A 1 90 ? -1.731 -3.403 -9.419 1.00 92.25 90 ASP A CA 1
ATOM 610 C C . ASP A 1 90 ? -2.427 -2.673 -8.262 1.00 92.25 90 ASP A C 1
ATOM 612 O O . ASP A 1 90 ? -3.637 -2.783 -8.057 1.00 92.25 90 ASP A O 1
ATOM 616 N N . ILE A 1 91 ? -1.630 -1.959 -7.466 1.00 94.38 91 ILE A N 1
ATOM 617 C CA . ILE A 1 91 ? -2.079 -1.251 -6.263 1.00 94.38 91 ILE A CA 1
ATOM 618 C C . ILE A 1 91 ? -2.139 0.237 -6.586 1.00 94.38 91 ILE A C 1
ATOM 620 O O . ILE A 1 91 ? -1.151 0.780 -7.071 1.00 94.38 91 ILE A O 1
ATOM 624 N N . TYR A 1 92 ? -3.250 0.905 -6.292 1.00 95.44 92 TYR A N 1
ATOM 625 C CA . TYR A 1 92 ? -3.442 2.312 -6.629 1.00 95.44 92 TYR A CA 1
ATOM 626 C C . TYR A 1 92 ? -3.832 3.165 -5.421 1.00 95.44 92 TYR A C 1
ATOM 628 O O . TYR A 1 92 ? -4.637 2.709 -4.603 1.00 95.44 92 TYR A O 1
ATOM 636 N N . PRO A 1 93 ? -3.328 4.409 -5.328 1.00 95.38 93 PRO A N 1
ATOM 637 C CA . PRO A 1 93 ? -3.814 5.379 -4.358 1.00 95.38 93 PRO A CA 1
ATOM 638 C C . PRO A 1 93 ? -5.253 5.816 -4.678 1.00 95.38 93 PRO A C 1
ATOM 640 O O . PRO A 1 93 ? -5.724 5.654 -5.810 1.00 95.38 93 PRO A O 1
ATOM 643 N N . PRO A 1 94 ? -5.946 6.433 -3.711 1.00 93.69 94 PRO A N 1
ATOM 644 C CA . PRO A 1 94 ? -7.280 6.954 -3.936 1.00 93.69 94 PRO A CA 1
ATOM 645 C C . PRO A 1 94 ? -7.202 8.166 -4.874 1.00 93.69 94 PRO A C 1
ATOM 647 O O . PRO A 1 94 ? -6.344 9.035 -4.720 1.00 93.69 94 PRO A O 1
ATOM 650 N N . GLY A 1 95 ? -8.084 8.207 -5.876 1.00 91.62 95 GLY A N 1
ATOM 651 C CA . GLY A 1 95 ? -8.177 9.319 -6.830 1.00 91.62 95 GLY A CA 1
ATOM 652 C C . GLY A 1 95 ? -7.014 9.447 -7.823 1.00 91.62 95 GLY A C 1
ATOM 653 O O . GLY A 1 95 ? -6.968 10.424 -8.562 1.00 91.62 95 GLY A O 1
ATOM 654 N N . GLN A 1 96 ? -6.083 8.489 -7.866 1.00 90.56 96 GLN A N 1
ATOM 655 C CA . GLN A 1 96 ? -4.927 8.528 -8.766 1.00 90.56 96 GLN A CA 1
ATOM 656 C C . GLN A 1 96 ? -4.945 7.359 -9.753 1.00 90.56 96 GLN A C 1
ATOM 658 O O . GLN A 1 96 ? -5.429 6.269 -9.444 1.00 90.56 96 GLN A O 1
ATOM 663 N N . ASN A 1 97 ? -4.392 7.584 -10.946 1.00 90.81 97 ASN A N 1
ATOM 664 C CA . ASN A 1 97 ? -4.299 6.578 -12.013 1.00 90.81 97 ASN A CA 1
ATOM 665 C C . ASN A 1 97 ? -2.909 5.947 -12.130 1.00 90.81 97 ASN A C 1
ATOM 667 O O . ASN A 1 97 ? -2.694 5.098 -12.988 1.00 90.81 97 ASN A O 1
ATOM 671 N N . GLU A 1 98 ? -1.978 6.332 -11.263 1.00 91.56 98 GLU A N 1
ATOM 672 C CA . GLU A 1 98 ? -0.628 5.786 -11.241 1.00 91.56 98 GLU A CA 1
ATOM 673 C C . GLU A 1 98 ? -0.505 4.724 -10.143 1.00 91.56 98 GLU A C 1
ATOM 675 O O . GLU A 1 98 ? -0.989 4.901 -9.022 1.00 91.56 98 GLU A O 1
ATOM 680 N N . ALA A 1 99 ? 0.097 3.583 -10.478 1.00 92.88 99 ALA A N 1
ATOM 681 C CA . ALA A 1 99 ? 0.210 2.459 -9.558 1.00 92.88 99 ALA A CA 1
ATOM 682 C C . ALA A 1 99 ? 1.351 2.674 -8.554 1.00 92.88 99 ALA A C 1
ATOM 684 O O . ALA A 1 99 ? 2.408 3.203 -8.884 1.00 92.88 99 ALA A O 1
ATOM 685 N N . LEU A 1 100 ? 1.194 2.180 -7.332 1.00 93.12 100 LEU A N 1
ATOM 686 C CA . LEU A 1 100 ? 2.241 2.167 -6.316 1.00 93.12 100 LEU A CA 1
ATOM 687 C C . LEU A 1 100 ? 3.314 1.115 -6.661 1.00 93.12 100 LEU A C 1
ATOM 689 O O . LEU A 1 100 ? 3.019 0.004 -7.129 1.00 93.12 100 LEU A O 1
ATOM 693 N N . CYS A 1 101 ? 4.590 1.439 -6.425 1.00 92.69 101 CYS A N 1
ATOM 694 C CA . CYS A 1 101 ? 5.680 0.487 -6.651 1.00 92.69 101 CYS A CA 1
ATOM 695 C C . CYS A 1 101 ? 5.707 -0.565 -5.531 1.00 92.69 101 CYS A C 1
ATOM 697 O O . CYS A 1 101 ? 6.085 -0.290 -4.390 1.00 92.69 101 CYS A O 1
ATOM 699 N N . ARG A 1 102 ? 5.331 -1.805 -5.869 1.00 91.88 102 ARG A N 1
ATOM 700 C CA . ARG A 1 102 ? 5.340 -2.952 -4.940 1.00 91.88 102 ARG A CA 1
ATOM 701 C C . ARG A 1 102 ? 6.744 -3.271 -4.421 1.00 91.88 102 ARG A C 1
ATOM 703 O O . ARG A 1 102 ? 6.909 -3.563 -3.244 1.00 91.88 102 ARG A O 1
ATOM 710 N N . ALA A 1 103 ? 7.749 -3.196 -5.298 1.00 90.50 103 ALA A N 1
ATOM 711 C CA . ALA A 1 103 ? 9.137 -3.498 -4.951 1.00 90.50 103 ALA A CA 1
ATOM 712 C C . ALA A 1 103 ? 9.681 -2.518 -3.903 1.00 90.50 103 ALA A C 1
ATOM 714 O O . ALA A 1 103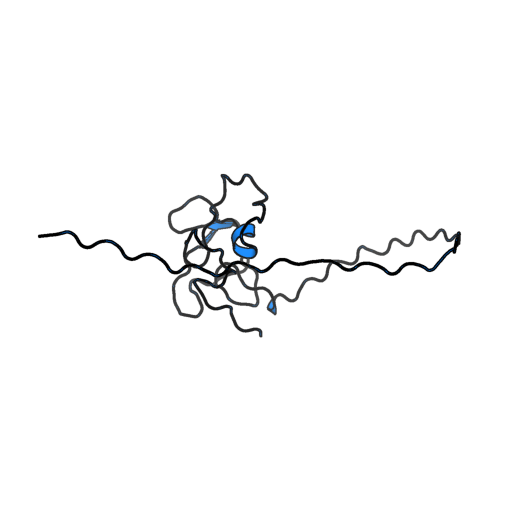 ? 10.238 -2.952 -2.896 1.00 90.50 103 ALA A O 1
ATOM 715 N N . TRP A 1 104 ? 9.443 -1.220 -4.108 1.00 92.38 104 TRP A N 1
ATOM 716 C CA . TRP A 1 104 ? 9.797 -0.190 -3.137 1.00 92.38 104 TRP A CA 1
ATOM 717 C C . TRP A 1 104 ? 9.049 -0.391 -1.815 1.00 92.38 104 TRP A C 1
ATOM 719 O O . TRP A 1 104 ? 9.682 -0.414 -0.768 1.00 92.38 104 TRP A O 1
ATOM 729 N N . ASN A 1 105 ? 7.736 -0.652 -1.843 1.00 94.19 105 ASN A N 1
ATOM 730 C CA . ASN A 1 105 ? 6.956 -0.878 -0.620 1.00 94.19 105 ASN A CA 1
ATOM 731 C C . ASN A 1 105 ? 7.435 -2.091 0.206 1.00 94.19 105 ASN A C 1
ATOM 733 O O . ASN A 1 105 ? 7.405 -2.057 1.439 1.00 94.19 105 ASN A O 1
ATOM 737 N N . ALA A 1 106 ? 7.931 -3.133 -0.467 1.00 91.75 106 ALA A N 1
ATOM 738 C CA . ALA A 1 106 ? 8.437 -4.342 0.173 1.00 91.75 106 ALA A CA 1
ATOM 739 C C . ALA A 1 106 ? 9.878 -4.222 0.704 1.00 91.75 106 ALA A C 1
ATOM 741 O O . ALA A 1 106 ? 10.194 -4.847 1.712 1.00 91.75 106 ALA A O 1
ATOM 742 N N . LYS A 1 107 ? 10.759 -3.475 0.023 1.00 89.81 107 LYS A N 1
ATOM 743 C CA . LYS A 1 107 ? 12.216 -3.508 0.273 1.00 89.81 107 LYS A CA 1
ATOM 744 C C . LYS A 1 107 ? 12.849 -2.153 0.610 1.00 89.81 107 LYS A C 1
ATOM 746 O O . LYS A 1 107 ? 14.010 -2.128 0.999 1.00 89.81 107 LYS A O 1
ATOM 751 N N . GLY A 1 108 ? 12.127 -1.048 0.440 1.00 87.25 108 GLY A N 1
ATOM 752 C CA . GLY A 1 108 ? 12.672 0.304 0.553 1.00 87.25 108 GLY A CA 1
ATOM 753 C C . GLY A 1 108 ? 13.624 0.678 -0.588 1.00 87.25 108 GLY A C 1
ATOM 754 O O . GLY A 1 108 ? 13.782 -0.051 -1.568 1.00 87.25 108 GLY A O 1
ATOM 755 N N . ALA A 1 109 ? 14.261 1.844 -0.484 1.00 80.19 109 ALA A N 1
ATOM 756 C CA . ALA A 1 109 ? 15.360 2.214 -1.376 1.00 80.19 109 ALA A CA 1
ATOM 757 C C . ALA A 1 109 ? 16.612 1.362 -1.062 1.00 80.19 109 ALA A C 1
ATOM 759 O O . ALA A 1 109 ? 16.830 1.038 0.104 1.00 80.19 109 ALA A O 1
ATOM 760 N N . PRO A 1 110 ? 17.453 1.000 -2.052 1.00 69.88 110 PRO A N 1
ATOM 761 C CA . PRO A 1 110 ? 17.444 1.414 -3.455 1.00 69.88 110 PRO A CA 1
ATOM 762 C C . PRO A 1 110 ? 16.707 0.423 -4.374 1.00 69.88 110 PRO A C 1
ATOM 764 O O . PRO A 1 110 ? 17.122 0.255 -5.518 1.00 69.88 110 PRO A O 1
ATOM 767 N N . ALA A 1 111 ? 15.675 -0.293 -3.897 1.00 67.50 111 ALA A N 1
ATOM 768 C CA . ALA A 1 111 ? 15.032 -1.341 -4.689 1.00 67.50 111 ALA A CA 1
ATOM 769 C C . ALA A 1 111 ? 14.665 -0.824 -6.085 1.00 67.50 111 ALA A C 1
ATOM 771 O O . ALA A 1 111 ? 13.836 0.074 -6.227 1.00 67.50 111 ALA A O 1
ATOM 772 N N . ALA A 1 112 ? 15.311 -1.390 -7.108 1.00 60.38 112 ALA A N 1
ATOM 773 C CA . ALA A 1 112 ? 15.086 -1.010 -8.489 1.00 60.38 112 ALA A CA 1
ATOM 774 C C . ALA A 1 112 ? 13.617 -1.285 -8.831 1.00 60.38 112 ALA A C 1
ATOM 776 O O . ALA A 1 112 ? 13.209 -2.449 -8.940 1.00 60.38 112 ALA A O 1
ATOM 777 N N . CYS A 1 113 ? 12.804 -0.233 -8.978 1.00 69.50 113 CYS A N 1
ATOM 778 C CA . CYS A 1 113 ? 11.506 -0.385 -9.622 1.00 69.50 113 CYS A CA 1
ATOM 779 C C . CYS A 1 113 ? 11.801 -0.876 -11.038 1.00 69.50 113 CYS A C 1
ATOM 781 O O . CYS A 1 113 ? 12.449 -0.219 -11.842 1.00 69.50 113 CYS A O 1
ATOM 783 N N . SER A 1 114 ? 11.446 -2.137 -11.273 1.00 58.72 114 SER A N 1
ATOM 784 C CA . SER A 1 114 ? 11.944 -2.942 -12.394 1.00 58.72 114 SER A CA 1
ATOM 785 C C . SER A 1 114 ? 11.300 -2.558 -13.733 1.00 58.72 114 SER A C 1
ATOM 787 O O . SER A 1 114 ? 11.595 -3.149 -14.764 1.00 58.72 114 SER A O 1
ATOM 789 N N . ARG A 1 115 ? 10.392 -1.580 -13.699 1.00 56.00 115 ARG A N 1
ATOM 790 C CA . ARG A 1 115 ? 9.815 -0.868 -14.835 1.00 56.00 115 ARG A CA 1
ATOM 791 C C . ARG A 1 115 ? 10.127 0.600 -14.635 1.00 56.00 115 ARG A C 1
ATOM 793 O O . ARG A 1 115 ? 10.192 1.019 -13.481 1.00 56.00 115 ARG A O 1
ATOM 800 N N . ASP A 1 116 ? 10.301 1.301 -15.751 1.00 57.59 116 ASP A N 1
ATOM 801 C CA . ASP A 1 116 ? 10.497 2.746 -15.853 1.00 57.59 116 ASP A CA 1
ATOM 802 C C . ASP A 1 116 ? 10.095 3.478 -14.553 1.00 57.59 116 ASP A C 1
ATOM 804 O O . ASP A 1 116 ? 8.905 3.499 -14.211 1.00 57.59 116 ASP A O 1
ATOM 808 N N . PRO A 1 117 ? 11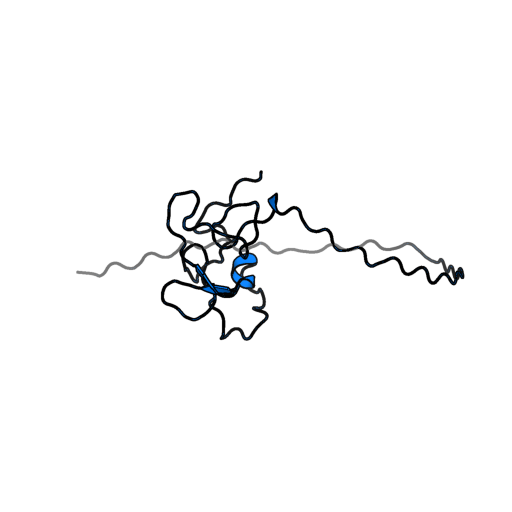.065 3.995 -13.772 1.00 54.78 117 PRO A N 1
ATOM 809 C CA . PRO A 1 117 ? 10.816 4.590 -12.459 1.00 54.78 117 PRO A CA 1
ATOM 810 C C . PRO A 1 117 ? 9.879 5.806 -12.508 1.00 54.78 117 PRO A C 1
ATOM 812 O O . PRO A 1 117 ? 9.478 6.298 -11.458 1.00 54.78 117 PRO A O 1
ATOM 815 N N . THR A 1 118 ? 9.504 6.270 -13.704 1.00 59.06 118 THR A N 1
ATOM 816 C CA . THR A 1 118 ? 8.510 7.325 -13.924 1.00 59.06 118 THR A CA 1
ATOM 817 C C . THR A 1 118 ? 7.055 6.839 -13.939 1.00 59.06 118 THR A C 1
ATOM 819 O O . THR A 1 118 ? 6.157 7.669 -13.973 1.00 59.06 118 THR A O 1
ATOM 822 N N . GLN A 1 119 ? 6.795 5.524 -13.919 1.00 75.44 119 GLN A N 1
ATOM 823 C CA . GLN A 1 119 ? 5.432 4.976 -14.046 1.00 75.44 119 GLN A CA 1
ATOM 824 C C . GLN A 1 119 ? 4.799 4.512 -12.733 1.00 75.44 119 GLN A C 1
ATOM 826 O O . GLN A 1 119 ? 3.663 4.020 -12.740 1.00 75.44 119 GLN A O 1
ATOM 831 N N . ARG A 1 120 ? 5.549 4.535 -11.625 1.00 87.69 120 ARG A N 1
ATOM 832 C CA . ARG A 1 120 ? 5.043 4.057 -1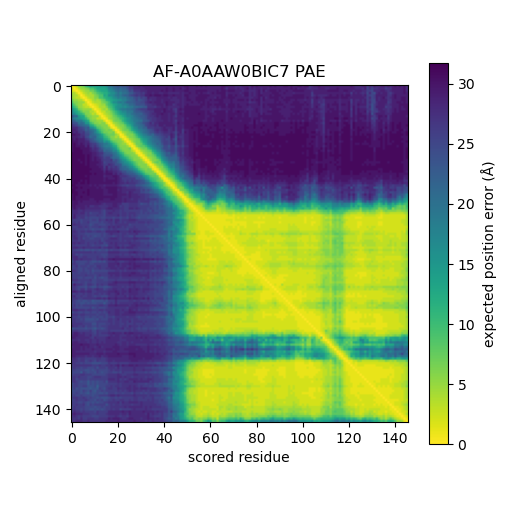0.340 1.00 87.69 120 ARG A CA 1
ATOM 833 C C . ARG A 1 120 ? 5.404 4.973 -9.192 1.00 87.69 120 ARG A C 1
ATOM 835 O O . ARG A 1 120 ? 6.554 5.347 -8.990 1.00 87.69 120 ARG A O 1
ATOM 842 N N . LEU A 1 121 ? 4.424 5.172 -8.325 1.00 91.12 121 LEU A N 1
ATOM 843 C CA . LEU A 1 121 ? 4.544 6.017 -7.155 1.00 91.12 121 LEU A CA 1
ATOM 844 C C . LEU A 1 121 ? 5.303 5.308 -6.027 1.00 91.12 121 LEU A C 1
ATOM 846 O O . LEU A 1 121 ? 4.938 4.213 -5.582 1.00 91.12 121 LEU A O 1
ATOM 850 N N . HIS A 1 122 ? 6.337 5.973 -5.514 1.00 92.94 122 HIS A N 1
ATOM 851 C CA . HIS A 1 122 ? 6.994 5.632 -4.251 1.00 92.94 122 HIS A CA 1
ATOM 852 C C . HIS A 1 122 ? 6.237 6.280 -3.094 1.00 92.94 122 HIS A C 1
ATOM 854 O O . HIS A 1 122 ? 6.633 7.316 -2.560 1.00 92.94 122 HIS A O 1
ATOM 860 N N . ALA A 1 123 ? 5.101 5.684 -2.751 1.00 93.81 123 ALA A N 1
ATOM 861 C CA . ALA A 1 123 ? 4.336 6.046 -1.572 1.00 93.81 123 ALA A CA 1
ATOM 862 C C . ALA A 1 123 ? 3.914 4.782 -0.817 1.00 93.81 123 ALA A C 1
ATOM 864 O O . ALA A 1 123 ? 3.689 3.727 -1.421 1.00 93.81 123 ALA A O 1
ATOM 865 N N . CYS A 1 124 ? 3.871 4.883 0.508 1.00 96.38 124 CYS A N 1
ATOM 866 C CA . CYS A 1 124 ? 3.511 3.805 1.414 1.00 96.38 124 CYS A CA 1
ATOM 867 C C . CYS A 1 124 ? 2.100 3.308 1.089 1.00 96.38 124 CYS A C 1
ATOM 869 O O . CYS A 1 124 ? 1.153 4.095 1.113 1.00 96.38 124 CYS A O 1
ATOM 871 N N . THR A 1 125 ? 1.918 2.012 0.829 1.00 96.69 125 THR A N 1
ATOM 872 C CA . THR A 1 125 ? 0.574 1.457 0.560 1.00 96.69 125 THR A CA 1
ATOM 873 C C . THR A 1 125 ? -0.355 1.543 1.769 1.00 96.69 125 THR A C 1
ATOM 875 O O . THR A 1 125 ? -1.570 1.477 1.598 1.00 96.69 125 THR A O 1
ATOM 878 N N . PHE A 1 126 ? 0.192 1.719 2.977 1.00 96.94 126 PHE A N 1
ATOM 879 C CA . PHE A 1 126 ? -0.589 1.767 4.210 1.00 96.94 126 PHE A CA 1
ATOM 880 C C . PHE A 1 126 ? -1.126 3.154 4.568 1.00 96.94 126 PHE A C 1
ATOM 882 O O . PHE A 1 126 ? -2.166 3.242 5.219 1.00 96.94 126 PHE A O 1
ATOM 889 N N . CYS A 1 127 ? -0.429 4.225 4.177 1.00 96.94 127 CYS A N 1
ATOM 890 C CA . CYS A 1 127 ? -0.777 5.593 4.583 1.00 96.94 127 CYS A CA 1
ATOM 891 C C . CYS A 1 127 ? -0.532 6.673 3.516 1.00 96.94 127 CYS A C 1
ATOM 893 O O . CYS A 1 127 ? -0.857 7.834 3.743 1.00 96.94 127 CYS A O 1
ATOM 895 N N . GLY A 1 128 ? 0.083 6.335 2.381 1.00 95.50 128 GLY A N 1
ATOM 896 C CA . GLY A 1 128 ? 0.389 7.282 1.307 1.00 95.50 128 GLY A CA 1
ATOM 897 C C . GLY A 1 128 ? 1.624 8.159 1.510 1.00 95.50 128 GLY A C 1
ATOM 898 O O . GLY A 1 128 ? 1.919 8.994 0.658 1.00 95.50 128 GLY A O 1
ATOM 899 N N . SER A 1 129 ? 2.372 7.997 2.605 1.00 95.75 129 SER A N 1
ATOM 900 C CA . SER A 1 129 ? 3.597 8.774 2.833 1.00 95.75 129 SER A CA 1
ATOM 901 C C . SER A 1 129 ? 4.688 8.440 1.812 1.00 95.75 129 SER A C 1
ATOM 903 O O . SER A 1 129 ? 4.909 7.274 1.499 1.00 95.75 129 SER A O 1
ATOM 905 N N . LYS A 1 130 ? 5.429 9.451 1.348 1.00 93.38 130 LYS A N 1
ATOM 906 C CA . LYS A 1 130 ? 6.618 9.279 0.489 1.00 93.38 130 LYS A CA 1
ATOM 907 C C . LYS A 1 130 ? 7.918 9.073 1.282 1.00 93.38 130 LYS A C 1
ATOM 909 O O . LYS A 1 130 ? 8.957 8.801 0.691 1.00 93.38 130 LYS A O 1
ATOM 914 N N . ASN A 1 131 ? 7.867 9.198 2.611 1.00 94.19 131 ASN A N 1
ATOM 915 C CA . ASN A 1 131 ? 9.059 9.198 3.470 1.00 94.19 131 ASN A CA 1
ATOM 916 C C . ASN A 1 131 ? 9.496 7.794 3.905 1.00 94.19 131 ASN A C 1
ATOM 918 O O . ASN A 1 131 ? 10.614 7.617 4.376 1.00 94.19 131 ASN A O 1
ATOM 922 N N . HIS A 1 132 ? 8.611 6.805 3.799 1.00 94.56 132 HIS A N 1
ATOM 923 C CA . HIS A 1 132 ? 8.879 5.438 4.223 1.00 94.56 132 HIS A CA 1
ATOM 924 C C . HIS A 1 132 ? 8.077 4.448 3.382 1.00 94.56 132 HIS A C 1
ATOM 926 O O . HIS A 1 132 ? 7.024 4.787 2.848 1.00 94.56 132 HIS A O 1
ATOM 932 N N . HIS A 1 133 ? 8.568 3.218 3.288 1.00 95.19 133 HIS A N 1
ATOM 933 C CA . HIS A 1 133 ? 7.908 2.133 2.570 1.00 95.19 133 HIS A CA 1
ATOM 934 C C . HIS A 1 133 ? 7.036 1.297 3.522 1.00 95.19 133 HIS A C 1
ATOM 936 O O . HIS A 1 133 ? 7.263 1.313 4.726 1.00 95.19 133 HIS A O 1
ATOM 942 N N . SER A 1 134 ? 6.055 0.541 3.023 1.00 95.69 134 SER A N 1
ATOM 943 C CA . SER A 1 134 ? 5.089 -0.172 3.884 1.00 95.69 134 SER A CA 1
ATOM 944 C C . SER A 1 134 ? 5.722 -1.062 4.955 1.00 95.69 134 SER A C 1
ATOM 946 O O . SER A 1 134 ? 5.343 -1.000 6.121 1.00 95.69 134 SER A O 1
ATOM 948 N N . PHE A 1 135 ? 6.729 -1.856 4.587 1.00 94.69 135 PHE A N 1
ATOM 949 C CA . PHE A 1 135 ? 7.409 -2.764 5.520 1.00 94.69 135 PHE A CA 1
ATOM 950 C C . PHE A 1 135 ? 8.539 -2.120 6.334 1.00 94.69 135 PHE A C 1
ATOM 952 O O . PHE A 1 135 ? 9.287 -2.834 6.996 1.00 94.69 135 PHE A O 1
ATOM 959 N N . SER A 1 136 ? 8.667 -0.790 6.326 1.00 94.62 136 SER A N 1
ATOM 960 C CA . SER A 1 136 ? 9.488 -0.102 7.328 1.00 94.62 136 SER A CA 1
ATOM 961 C C . SER A 1 136 ? 8.800 -0.065 8.695 1.00 94.62 136 SER A C 1
ATOM 963 O O . SER A 1 136 ? 9.429 0.313 9.679 1.00 94.62 136 SER A O 1
ATOM 965 N N . TRP A 1 137 ? 7.500 -0.400 8.741 1.00 94.75 137 TRP A N 1
ATOM 966 C CA . TRP A 1 137 ? 6.663 -0.403 9.945 1.00 94.75 137 TRP A CA 1
ATOM 967 C C . TRP A 1 137 ? 6.636 0.945 10.678 1.00 94.75 137 TRP A C 1
ATOM 969 O O . TRP A 1 137 ? 6.421 1.017 11.882 1.00 94.75 137 TRP A O 1
ATOM 979 N N . THR A 1 138 ? 6.850 2.040 9.943 1.00 96.00 138 THR A N 1
ATOM 980 C CA . THR A 1 138 ? 6.896 3.390 10.522 1.00 96.00 138 THR A CA 1
ATOM 981 C C . THR A 1 138 ? 5.502 3.935 10.827 1.00 96.00 138 THR A C 1
ATOM 983 O O . THR A 1 138 ? 5.324 4.634 11.816 1.00 96.00 138 THR A O 1
ATOM 986 N N . CYS A 1 139 ? 4.509 3.635 9.985 1.00 95.12 139 CYS A N 1
ATOM 987 C CA . CYS A 1 139 ? 3.135 4.122 10.166 1.00 95.12 139 CYS A CA 1
ATOM 988 C C . CYS A 1 139 ? 2.167 3.080 10.731 1.00 95.12 139 CYS A C 1
ATOM 990 O O . CYS A 1 139 ? 1.041 3.432 11.073 1.00 95.12 139 CYS A O 1
ATOM 992 N N . ARG A 1 140 ? 2.570 1.807 10.793 1.00 91.44 140 ARG A N 1
ATOM 993 C CA . ARG A 1 140 ? 1.749 0.700 11.291 1.00 91.44 140 ARG A CA 1
ATOM 994 C C . ARG A 1 140 ? 2.618 -0.342 11.973 1.00 91.44 140 ARG A C 1
ATOM 996 O O . ARG A 1 140 ? 3.757 -0.556 11.566 1.00 91.44 140 ARG A O 1
ATOM 1003 N N . ALA A 1 141 ? 2.045 -1.012 12.968 1.00 92.00 141 ALA A N 1
ATOM 1004 C CA . ALA A 1 141 ? 2.692 -2.122 13.649 1.00 92.00 141 ALA A CA 1
ATOM 1005 C C . ALA A 1 141 ? 2.890 -3.318 12.704 1.00 92.00 141 ALA A C 1
ATOM 1007 O O . ALA A 1 141 ? 2.023 -3.631 11.886 1.00 92.00 141 ALA A O 1
ATOM 1008 N N . ASN A 1 142 ? 4.026 -4.000 12.849 1.00 91.50 142 ASN A N 1
ATOM 1009 C CA . ASN A 1 142 ? 4.266 -5.289 12.205 1.00 91.50 142 ASN A CA 1
ATOM 1010 C C . ASN A 1 142 ? 3.305 -6.334 12.804 1.00 91.50 142 ASN A C 1
ATOM 1012 O O . ASN A 1 142 ? 3.290 -6.473 14.031 1.00 91.50 142 ASN A O 1
ATOM 1016 N N . PRO A 1 143 ? 2.513 -7.065 11.995 1.00 87.69 143 PRO A N 1
ATOM 1017 C CA . PRO A 1 143 ? 1.627 -8.095 12.520 1.00 87.69 143 PRO A CA 1
ATOM 1018 C C . PRO A 1 143 ? 2.424 -9.190 13.247 1.00 87.69 143 PRO A C 1
ATOM 1020 O O . PRO A 1 143 ? 3.506 -9.579 12.774 1.00 87.69 143 PRO A O 1
ATOM 1023 N N . PRO A 1 144 ? 1.887 -9.730 14.358 1.00 85.06 144 PRO A N 1
ATOM 1024 C CA . PRO A 1 144 ? 2.529 -10.818 15.085 1.00 85.06 144 PRO A CA 1
ATOM 1025 C C . PRO A 1 144 ? 2.787 -12.010 14.155 1.00 85.06 144 PRO A C 1
ATOM 1027 O O . PRO A 1 144 ? 2.081 -12.209 13.162 1.00 85.06 144 PRO A O 1
ATOM 1030 N N . ALA A 1 145 ? 3.839 -12.776 14.443 1.00 80.00 145 ALA A N 1
ATOM 1031 C CA . ALA A 1 145 ? 4.003 -14.084 13.822 1.00 80.00 145 ALA A CA 1
ATOM 1032 C C . ALA A 1 145 ? 2.854 -14.993 14.288 1.00 80.00 145 ALA A C 1
ATOM 1034 O O . ALA A 1 145 ? 2.441 -14.897 15.444 1.00 80.00 145 ALA A O 1
ATOM 1035 N N . ASN A 1 146 ? 2.334 -15.813 13.373 1.00 62.47 146 ASN A N 1
ATOM 1036 C CA . ASN A 1 146 ? 1.423 -16.901 13.731 1.00 62.47 146 ASN A CA 1
ATOM 1037 C C . ASN A 1 146 ? 2.178 -18.015 14.457 1.00 62.47 146 ASN A C 1
ATOM 1039 O O . ASN A 1 146 ? 3.379 -18.194 14.140 1.00 62.47 146 ASN A O 1
#

Mean predicted aligned error: 16.47 Å

pLDDT: mean 75.1, std 20.92, range [34.84, 96.94]

Foldseek 3Di:
DDDDDDDDDDDDDDDDDDDDDDDDDDDDDDDDDPDDDDDPPPDPDPPPPPPQQQVDQEQWQLHGRHYVQPDPDQHHPVRHGFQWDDDPNFIGGPPDPAGAQPQCLVPNPPRPSVPDPVRHDCAARRHRHNPHHPVVCPPHHRDDRD